Protein AF-A0A9J5W3B5-F1 (afdb_monomer_lite)

InterPro domains:
  IPR011687 Ribosome biogenesis protein Nop53/GLTSCR2 [PF07767] (39-157)
  IPR011687 Ribosome biogenesis protein Nop53/GLTSCR2 [PTHR14211] (26-158)

Foldseek 3Di:
DVPVVVVVVVVVVVVVVVVCVVCVVVPPPPDPPDPPPPPPPDPPDPDDDDPDDDPDDPDPDDPVVVVVVVVVVVVVVVVVVVVVVVVVVVVVVVVVVVVVVVVVVVVVVVVVVVVVVVVVVVCVVVAPDDDPPDGDDDDPDPDDDPVQVPDDPVSNDPDDPPVPVVVVPD

Radius of gyration: 41.42 Å; chains: 1; bounding box: 105×41×105 Å

Secondary structure (DSSP, 8-state):
-HHHHHHHHHHHHHHHHHHHHHHHHHHS---------------------------PPPP---HHHHHHHHHHHHHHHHHHHHHHHHHHHHHHHHHHHHHHHHHHHHHHHHHHHHHHHHHHHHHHHHSPPP-TTPPP-PPP-----HHHHSS-GGG----SHHHHHTTS--

Organism: Solanum commersonii (NCBI:txid4109)

Structure (mmCIF, N/CA/C/O backbone):
data_AF-A0A9J5W3B5-F1
#
_entry.id   AF-A0A9J5W3B5-F1
#
loop_
_atom_site.group_PDB
_atom_site.id
_atom_site.type_symbol
_atom_site.label_atom_id
_atom_site.label_alt_id
_atom_site.label_comp_id
_atom_site.label_asym_id
_atom_site.label_entity_id
_atom_site.label_seq_id
_atom_site.pdbx_PDB_ins_code
_atom_site.Cartn_x
_atom_site.Cartn_y
_atom_site.Cartn_z
_atom_site.occupancy
_atom_site.B_iso_or_equiv
_atom_site.auth_seq_id
_atom_site.auth_comp_id
_atom_site.auth_asym_id
_atom_site.auth_atom_id
_atom_site.pdbx_PDB_model_num
ATOM 1 N N . MET A 1 1 ? 19.493 27.185 -12.618 1.00 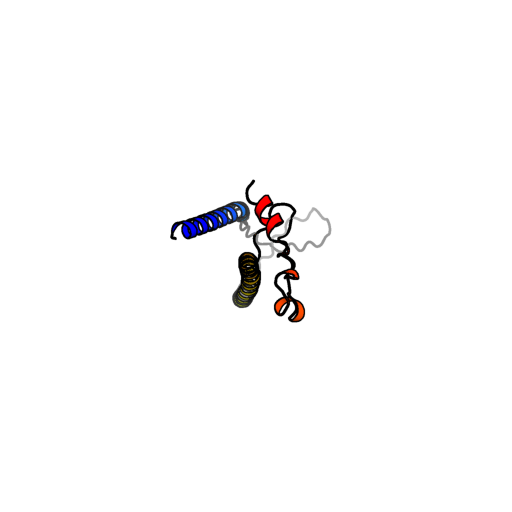49.12 1 MET A N 1
ATOM 2 C CA . MET A 1 1 ? 19.340 25.870 -11.946 1.00 49.12 1 MET A CA 1
ATOM 3 C C . MET A 1 1 ? 18.267 25.884 -10.858 1.00 49.12 1 MET A C 1
ATOM 5 O O . MET A 1 1 ? 17.740 24.821 -10.595 1.00 49.12 1 MET A O 1
ATOM 9 N N . ALA A 1 2 ? 17.889 27.040 -10.293 1.00 53.59 2 ALA A N 1
ATOM 10 C CA . ALA A 1 2 ? 16.830 27.140 -9.279 1.00 53.59 2 ALA A CA 1
ATOM 11 C C . ALA A 1 2 ? 15.383 27.070 -9.832 1.00 53.59 2 ALA A C 1
ATOM 13 O O . ALA A 1 2 ? 14.462 26.739 -9.094 1.00 53.59 2 ALA A O 1
ATOM 14 N N . ASP A 1 3 ? 15.167 27.342 -11.125 1.00 53.28 3 ASP A N 1
ATOM 15 C CA . ASP A 1 3 ? 13.806 27.490 -11.682 1.00 53.28 3 ASP A CA 1
ATOM 16 C C . ASP A 1 3 ? 13.073 26.161 -11.919 1.00 53.28 3 ASP A C 1
ATOM 18 O O . ASP A 1 3 ? 11.843 26.102 -11.901 1.00 53.28 3 ASP A O 1
ATOM 22 N N . VAL A 1 4 ? 13.819 25.072 -12.127 1.00 57.72 4 VAL A N 1
ATOM 23 C CA . VAL A 1 4 ? 13.231 23.745 -12.369 1.00 57.72 4 VAL A CA 1
ATOM 24 C C . VAL A 1 4 ? 12.697 23.163 -11.060 1.00 57.72 4 VAL A C 1
ATOM 26 O O . VAL A 1 4 ? 11.575 22.663 -11.033 1.00 57.72 4 VAL A O 1
ATOM 29 N N . ASP A 1 5 ? 13.436 23.312 -9.961 1.00 57.94 5 ASP A N 1
ATOM 30 C CA . ASP A 1 5 ? 13.051 22.782 -8.648 1.00 57.94 5 ASP A CA 1
ATOM 31 C C . ASP A 1 5 ? 11.807 23.491 -8.083 1.00 57.94 5 ASP A C 1
ATOM 33 O O . ASP A 1 5 ? 10.931 22.846 -7.503 1.00 57.94 5 ASP A O 1
ATOM 37 N N . ALA A 1 6 ? 11.657 24.795 -8.348 1.00 59.44 6 ALA A N 1
ATOM 38 C CA . ALA A 1 6 ? 10.461 25.557 -7.990 1.00 59.44 6 ALA A CA 1
ATOM 39 C C . ALA A 1 6 ? 9.208 25.089 -8.756 1.00 59.44 6 ALA A C 1
ATOM 41 O O . ALA A 1 6 ? 8.116 25.023 -8.191 1.00 59.44 6 ALA A O 1
ATOM 42 N N . SER A 1 7 ? 9.356 24.713 -10.032 1.00 61.25 7 SER A N 1
ATOM 43 C CA . SER A 1 7 ? 8.246 24.203 -10.846 1.00 61.25 7 SER A CA 1
ATOM 44 C C . SER A 1 7 ? 7.753 22.837 -10.355 1.00 61.25 7 SER A C 1
ATOM 46 O O . SER A 1 7 ? 6.546 22.617 -10.252 1.00 61.25 7 SER A O 1
ATOM 48 N N . TRP A 1 8 ? 8.669 21.943 -9.968 1.00 59.81 8 TRP A N 1
ATOM 49 C CA . TRP A 1 8 ? 8.316 20.644 -9.386 1.00 59.81 8 TRP A CA 1
ATOM 50 C C . TRP A 1 8 ? 7.677 20.772 -8.001 1.00 59.81 8 TRP A C 1
ATOM 52 O O . TRP A 1 8 ? 6.714 20.059 -7.722 1.00 59.81 8 TRP A O 1
ATOM 62 N N . ALA A 1 9 ? 8.148 21.706 -7.170 1.00 62.28 9 ALA A N 1
ATOM 63 C CA . ALA A 1 9 ? 7.541 22.007 -5.873 1.00 62.28 9 ALA A CA 1
ATOM 64 C C . ALA A 1 9 ? 6.122 22.596 -6.009 1.00 62.28 9 ALA A C 1
ATOM 66 O O . ALA A 1 9 ? 5.225 22.244 -5.248 1.00 62.28 9 ALA A O 1
ATOM 67 N N . MET A 1 10 ? 5.877 23.437 -7.019 1.00 59.62 10 MET A N 1
ATOM 68 C CA . MET A 1 10 ? 4.539 23.976 -7.305 1.00 59.62 10 MET A CA 1
ATOM 69 C C . MET A 1 10 ? 3.590 22.911 -7.876 1.00 59.62 10 MET A C 1
ATOM 71 O O . MET A 1 10 ? 2.408 22.868 -7.527 1.00 59.62 10 MET A O 1
ATOM 75 N N . LEU A 1 11 ? 4.092 22.010 -8.727 1.00 61.53 11 LEU A N 1
ATOM 76 C CA . LEU A 1 11 ? 3.308 20.897 -9.277 1.00 61.53 11 LEU A CA 1
ATOM 77 C C . LEU A 1 11 ? 2.969 19.837 -8.219 1.00 61.53 11 LEU A C 1
ATOM 79 O O . LEU A 1 11 ? 1.877 19.267 -8.251 1.00 61.53 11 LEU A O 1
ATOM 83 N N . SER A 1 12 ? 3.866 19.575 -7.266 1.00 60.31 12 SER A N 1
ATOM 84 C CA . SER A 1 12 ? 3.568 18.692 -6.138 1.00 60.31 12 SER A CA 1
ATOM 85 C C . SER A 1 12 ? 2.557 19.339 -5.189 1.00 60.31 12 SER A C 1
ATOM 87 O O . SER A 1 12 ? 1.546 18.710 -4.888 1.00 60.31 12 SER A O 1
ATOM 89 N N . TYR A 1 13 ? 2.745 20.610 -4.813 1.00 60.41 13 TYR A N 1
ATOM 90 C CA . TYR A 1 13 ? 1.838 21.347 -3.925 1.00 60.41 13 TYR A CA 1
ATOM 91 C C . TYR A 1 13 ? 0.406 21.425 -4.475 1.00 60.41 13 TYR A C 1
ATOM 93 O O . TYR A 1 13 ? -0.555 21.106 -3.776 1.00 60.41 13 TYR A O 1
ATOM 101 N N . THR A 1 14 ? 0.255 21.731 -5.766 1.00 60.00 14 THR A N 1
ATOM 102 C CA . THR A 1 14 ? -1.063 21.744 -6.422 1.00 60.00 14 THR A CA 1
ATOM 103 C C . THR A 1 14 ? -1.706 20.358 -6.465 1.00 60.00 14 THR A C 1
ATOM 105 O O . THR A 1 14 ? -2.902 20.231 -6.220 1.00 60.00 14 THR A O 1
ATOM 108 N N . ARG A 1 15 ? -0.940 19.287 -6.705 1.00 63.47 15 ARG A N 1
ATOM 109 C CA . ARG A 1 15 ? -1.468 17.913 -6.689 1.00 63.47 15 ARG A CA 1
ATOM 110 C C . ARG A 1 15 ? -1.995 17.498 -5.308 1.00 63.47 15 ARG A C 1
ATOM 112 O O . ARG A 1 15 ? -3.027 16.829 -5.250 1.00 63.47 15 ARG A O 1
ATOM 119 N N . TYR A 1 16 ? -1.328 17.899 -4.224 1.00 59.97 16 TYR A N 1
ATOM 120 C CA . TYR A 1 16 ? -1.806 17.653 -2.858 1.00 59.97 16 TYR A CA 1
ATOM 121 C C . TYR A 1 16 ? -3.075 18.455 -2.540 1.00 59.97 16 TYR A C 1
ATOM 123 O O . TYR A 1 16 ? -4.019 17.891 -1.992 1.00 59.97 16 TYR A O 1
ATOM 131 N N . GLU A 1 17 ? -3.146 19.720 -2.961 1.00 60.81 17 GLU A N 1
ATOM 132 C CA . GLU A 1 17 ? -4.346 20.564 -2.846 1.00 60.81 17 GLU A CA 1
ATOM 133 C C . GLU A 1 17 ? -5.569 19.927 -3.531 1.00 60.81 17 GLU A C 1
ATOM 135 O O . GLU A 1 17 ? -6.639 19.836 -2.929 1.00 60.81 17 GLU A O 1
ATOM 140 N N . TYR A 1 18 ? -5.421 19.410 -4.759 1.00 59.88 18 TYR A N 1
ATOM 141 C CA . TYR A 1 18 ? -6.517 18.722 -5.458 1.00 59.88 18 TYR A CA 1
ATOM 142 C C . TYR A 1 18 ? -6.937 17.420 -4.761 1.00 59.88 18 TYR A C 1
ATOM 144 O O . TYR A 1 18 ? -8.131 17.140 -4.671 1.00 59.88 18 TYR A O 1
ATOM 152 N N . ALA A 1 19 ? -5.988 16.640 -4.234 1.00 61.28 19 ALA A N 1
ATOM 153 C CA . ALA A 1 19 ? -6.292 15.412 -3.497 1.00 61.28 19 ALA A CA 1
ATOM 154 C C . ALA A 1 19 ? -7.054 15.699 -2.188 1.00 61.28 19 ALA A C 1
ATOM 156 O O . ALA A 1 19 ? -8.057 15.044 -1.902 1.00 61.28 19 ALA A O 1
ATOM 157 N N . LEU A 1 20 ? -6.644 16.732 -1.444 1.00 60.19 20 LEU A N 1
ATOM 158 C CA . LEU A 1 20 ? -7.346 17.219 -0.254 1.00 60.19 20 LEU A CA 1
ATOM 159 C C . LEU A 1 20 ? -8.747 17.741 -0.599 1.00 60.19 20 LEU A C 1
ATOM 161 O O . LEU A 1 20 ? -9.709 17.391 0.079 1.00 60.19 20 LEU A O 1
ATOM 165 N N . LYS A 1 21 ? -8.900 18.503 -1.690 1.00 59.03 21 LYS A N 1
ATOM 166 C CA . LYS A 1 21 ? -10.192 19.064 -2.125 1.00 59.03 21 LYS A CA 1
ATOM 167 C C . LYS A 1 21 ? -11.207 18.003 -2.567 1.00 59.03 21 LYS A C 1
ATOM 169 O O . LYS A 1 21 ? -12.403 18.212 -2.394 1.00 59.03 21 LYS A O 1
ATOM 174 N N . ILE A 1 22 ? -10.747 16.883 -3.131 1.00 59.69 22 ILE A N 1
ATOM 175 C CA . ILE A 1 22 ? -11.603 15.757 -3.548 1.00 59.69 22 ILE A CA 1
ATOM 176 C C . ILE A 1 22 ? -12.008 14.892 -2.342 1.00 59.69 22 ILE A C 1
ATOM 178 O O . ILE A 1 22 ? -13.119 14.367 -2.318 1.00 59.69 22 ILE A O 1
ATOM 182 N N . HIS A 1 23 ? -11.142 14.765 -1.332 1.00 55.28 23 HIS A N 1
ATOM 183 C CA . HIS A 1 23 ? -11.391 13.929 -0.152 1.00 55.28 23 HIS A CA 1
ATOM 184 C C . HIS A 1 23 ? -12.188 14.648 0.956 1.00 55.28 23 HIS A C 1
ATOM 186 O O . HIS A 1 23 ? -12.995 14.028 1.647 1.00 55.28 23 HIS A O 1
ATOM 192 N N . PHE A 1 24 ? -12.017 15.967 1.109 1.00 51.53 24 PHE A N 1
ATOM 193 C CA . PHE A 1 24 ? -12.679 16.768 2.150 1.00 51.53 24 PHE A CA 1
ATOM 194 C C . PHE A 1 24 ? -14.223 16.693 2.161 1.00 51.53 24 PHE A C 1
ATOM 196 O O . PHE A 1 24 ? -14.783 16.566 3.248 1.00 51.53 24 PHE A O 1
ATOM 203 N N . PRO A 1 25 ? -14.951 16.718 1.026 1.00 52.81 25 PRO A N 1
ATOM 204 C CA . PRO A 1 25 ? -16.418 16.704 1.035 1.00 52.81 25 PRO A CA 1
ATOM 205 C C . PRO A 1 25 ? -17.040 15.422 1.612 1.00 52.81 25 PRO A C 1
ATOM 207 O O . PRO A 1 25 ? -18.186 15.457 2.048 1.00 52.81 25 PRO A O 1
ATOM 210 N N . GLN A 1 26 ? -16.301 14.307 1.626 1.00 55.16 26 GLN A N 1
ATOM 211 C CA . GLN A 1 26 ? -16.764 13.012 2.147 1.00 55.16 26 GLN A CA 1
ATOM 212 C C . GLN A 1 26 ? -16.542 12.868 3.665 1.00 55.16 26 GLN A C 1
ATOM 214 O O . GLN A 1 26 ? -17.222 12.081 4.313 1.00 55.16 26 GLN A O 1
ATOM 219 N N . MET A 1 27 ? -15.618 13.636 4.255 1.00 56.62 27 MET A N 1
ATOM 220 C CA . MET A 1 27 ? -15.255 13.530 5.678 1.00 56.62 27 MET A CA 1
ATOM 221 C C . MET A 1 27 ? -16.151 14.340 6.629 1.00 56.62 27 MET A C 1
ATOM 223 O O . MET A 1 27 ? -16.148 14.076 7.828 1.00 56.62 27 MET A O 1
ATOM 227 N N . TYR A 1 28 ? -16.905 15.326 6.130 1.00 56.44 28 TYR A N 1
ATOM 228 C CA . TYR A 1 28 ? -17.715 16.226 6.971 1.00 56.44 28 TYR A CA 1
ATOM 229 C C . TYR A 1 28 ? -19.173 15.785 7.172 1.00 56.44 28 TYR A C 1
ATOM 231 O O . TYR A 1 28 ? -19.920 16.472 7.863 1.00 56.44 28 TYR A O 1
ATOM 239 N N . PHE A 1 29 ? -19.575 14.626 6.645 1.00 52.00 29 PHE A N 1
ATOM 240 C CA . PHE A 1 29 ? -20.823 13.958 7.029 1.00 52.00 29 PHE A CA 1
ATOM 241 C C . PHE A 1 29 ? -20.557 12.954 8.159 1.00 52.00 29 PHE A C 1
ATOM 243 O O . PHE A 1 29 ? -20.808 11.761 8.021 1.00 52.00 29 PHE A O 1
ATOM 250 N N . LEU A 1 30 ? -20.013 13.428 9.285 1.00 57.62 30 LEU A N 1
ATOM 251 C CA . LEU A 1 30 ? -20.084 12.653 10.520 1.00 57.62 30 LEU A CA 1
ATOM 252 C C . LEU A 1 30 ? -21.484 12.854 11.097 1.00 57.62 30 LEU A C 1
ATOM 254 O O . LEU A 1 30 ? -21.836 13.939 11.560 1.00 57.62 30 LEU A O 1
ATOM 258 N N . GLU A 1 31 ? -22.285 11.801 10.986 1.00 48.97 31 GLU A N 1
ATOM 259 C CA . GLU A 1 31 ? -23.586 11.646 11.615 1.00 48.97 31 GLU A CA 1
ATOM 260 C C . GLU A 1 31 ? -23.505 12.109 13.074 1.00 48.97 31 GLU A C 1
ATOM 262 O O . GLU A 1 31 ? -22.737 11.584 13.882 1.00 48.97 31 GLU A O 1
ATOM 267 N N . ALA A 1 32 ? -24.290 13.131 13.410 1.00 53.16 32 ALA A N 1
ATOM 268 C CA . ALA A 1 32 ? -24.583 13.441 14.793 1.00 53.16 32 ALA A CA 1
ATOM 269 C C . ALA A 1 32 ? -25.395 12.265 15.352 1.00 53.16 32 ALA A C 1
ATOM 271 O O . ALA A 1 32 ? -26.618 12.240 15.211 1.00 53.16 32 ALA A O 1
ATOM 272 N N . ASP A 1 33 ? -24.718 11.282 15.952 1.00 45.12 33 ASP A N 1
ATOM 273 C CA . ASP A 1 33 ? -25.362 10.292 16.810 1.00 45.12 33 ASP A CA 1
ATOM 274 C C . ASP A 1 33 ? -25.919 11.042 18.022 1.00 45.12 33 ASP A C 1
ATOM 276 O O . ASP A 1 33 ? -25.233 11.376 18.994 1.00 45.12 33 ASP A O 1
ATOM 280 N N . SER A 1 34 ? -27.181 11.435 17.879 1.00 47.97 34 SER A N 1
ATOM 281 C CA . SER A 1 34 ? -28.006 11.980 18.934 1.00 47.97 34 SER A CA 1
ATOM 282 C C . SER A 1 34 ? -28.025 10.966 20.065 1.00 47.97 34 SER A C 1
ATOM 284 O O . SER A 1 34 ? -28.693 9.939 19.956 1.00 47.97 34 SER A O 1
ATOM 286 N N . GLY A 1 3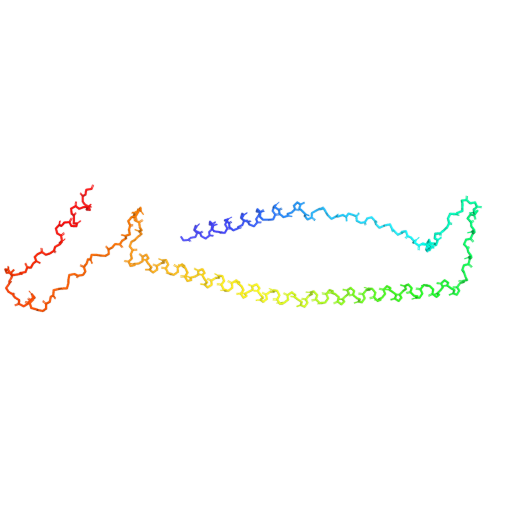5 ? -27.306 11.266 21.146 1.00 49.94 35 GLY A N 1
ATOM 287 C CA . GLY A 1 35 ? -27.345 10.507 22.387 1.00 49.94 35 GLY A CA 1
ATOM 288 C C . GLY A 1 35 ? -28.774 10.406 22.910 1.00 49.94 35 GLY A C 1
ATOM 289 O O . GLY A 1 35 ? -29.218 11.221 23.716 1.00 49.94 35 GLY A O 1
ATOM 290 N N . SER A 1 36 ? -29.509 9.398 22.447 1.00 44.81 36 SER A N 1
ATOM 291 C CA . SER A 1 36 ? -30.749 8.977 23.063 1.00 44.81 36 SER A CA 1
ATOM 292 C C . SER A 1 36 ? -30.358 7.948 24.112 1.00 44.81 36 SER A C 1
ATOM 294 O O . SER A 1 36 ? -30.279 6.748 23.851 1.00 44.81 36 SER A O 1
ATOM 296 N N . ASP A 1 37 ? -30.074 8.447 25.313 1.00 46.84 37 ASP A N 1
ATOM 297 C CA . ASP A 1 37 ? -30.066 7.660 26.542 1.00 46.84 37 ASP A CA 1
ATOM 298 C C . ASP A 1 37 ? -31.522 7.244 26.819 1.00 46.84 37 ASP A C 1
ATOM 300 O O . ASP A 1 37 ? -32.215 7.771 27.685 1.00 46.84 37 ASP A O 1
ATOM 304 N N . ARG A 1 38 ? -32.060 6.361 25.970 1.00 46.47 38 ARG A N 1
ATOM 305 C CA . ARG A 1 38 ? -33.284 5.637 26.276 1.00 46.47 38 ARG A CA 1
ATOM 306 C C . ARG A 1 38 ? -32.857 4.449 27.105 1.00 46.47 38 ARG A C 1
ATOM 308 O O . ARG A 1 38 ? -32.396 3.440 26.575 1.00 46.47 38 ARG A O 1
ATOM 315 N N . GLU A 1 39 ? -33.018 4.604 28.414 1.00 45.16 39 GLU A N 1
ATOM 316 C CA . GLU A 1 39 ? -33.080 3.503 29.361 1.00 45.16 39 GLU A CA 1
ATOM 317 C C . GLU A 1 39 ? -34.056 2.459 28.806 1.00 45.16 39 GLU A C 1
ATOM 319 O O . GLU A 1 39 ? -35.276 2.587 28.891 1.00 45.16 39 GLU A O 1
ATOM 324 N N . ASN A 1 40 ? -33.495 1.448 28.147 1.00 40.94 40 ASN A N 1
ATOM 325 C CA . ASN A 1 40 ? -34.220 0.299 27.647 1.00 40.94 40 ASN A CA 1
ATOM 326 C C . ASN A 1 40 ? -34.593 -0.548 28.867 1.00 40.94 40 ASN A C 1
ATOM 328 O O . ASN A 1 40 ? -33.868 -1.460 29.280 1.00 40.94 40 ASN A O 1
ATOM 332 N N . GLU A 1 41 ? -35.699 -0.184 29.515 1.00 44.03 41 GLU A N 1
ATOM 333 C CA . GLU A 1 41 ? -36.394 -1.078 30.424 1.00 44.03 41 GLU A CA 1
ATOM 334 C C . GLU A 1 41 ? -36.881 -2.286 29.623 1.00 44.03 41 GLU A C 1
ATOM 336 O O . GLU A 1 41 ? -37.918 -2.231 28.978 1.00 44.03 41 GLU A O 1
ATOM 341 N N . ASN A 1 42 ? -36.080 -3.358 29.661 1.00 47.06 42 ASN A N 1
ATOM 342 C CA . ASN A 1 42 ? -36.449 -4.762 29.453 1.00 47.06 42 ASN A CA 1
ATOM 343 C C . ASN A 1 42 ? -37.866 -4.975 28.894 1.00 47.06 42 ASN A C 1
ATOM 345 O O . ASN A 1 42 ? -38.774 -5.370 29.629 1.00 47.06 42 ASN A O 1
ATOM 349 N N . LEU A 1 43 ? -38.032 -4.790 27.586 1.00 41.62 43 LEU A N 1
ATOM 350 C CA . LEU A 1 43 ? -39.155 -5.376 26.874 1.00 41.62 43 LEU A CA 1
ATOM 351 C C . LEU A 1 43 ? -38.717 -6.765 26.413 1.00 41.62 43 LEU A C 1
ATOM 353 O O . LEU A 1 43 ? -38.182 -6.946 25.324 1.00 41.62 43 LEU A O 1
ATOM 357 N N . VAL A 1 44 ? -38.894 -7.750 27.293 1.00 41.53 44 VAL A N 1
ATOM 358 C CA . VAL A 1 44 ? -38.995 -9.139 26.844 1.00 41.53 44 VAL A CA 1
ATOM 359 C C . VAL A 1 44 ? -40.369 -9.245 26.192 1.00 41.53 44 VAL A C 1
ATOM 361 O O . VAL A 1 44 ? -41.378 -9.417 26.873 1.00 41.53 44 VAL A O 1
ATOM 364 N N . GLU A 1 45 ? -40.407 -9.037 24.878 1.00 40.66 45 GLU A N 1
ATOM 365 C CA . GLU A 1 45 ? -41.531 -9.450 24.047 1.00 40.66 45 GLU A CA 1
ATOM 366 C C . GLU A 1 45 ? -41.565 -10.981 24.062 1.00 40.66 45 GLU A C 1
ATOM 368 O O . GLU A 1 45 ? -40.763 -11.641 23.404 1.00 40.66 45 GLU A O 1
ATOM 373 N N . ASP A 1 46 ? -42.473 -11.548 24.853 1.00 36.44 46 ASP A N 1
ATOM 374 C CA . ASP A 1 46 ? -42.988 -12.881 24.573 1.00 36.44 46 ASP A CA 1
ATOM 375 C C . ASP A 1 46 ? -44.332 -12.691 23.873 1.00 36.44 46 ASP A C 1
ATOM 377 O O . ASP A 1 46 ? -45.278 -12.107 24.415 1.00 36.44 46 ASP A O 1
ATOM 381 N N . GLY A 1 47 ? -44.360 -13.087 22.606 1.00 45.56 47 GLY A N 1
ATOM 382 C CA . GLY A 1 47 ? -45.486 -12.888 21.719 1.00 45.56 47 GLY A CA 1
ATOM 383 C C . GLY A 1 47 ? -46.700 -13.672 22.196 1.00 45.56 47 GLY A C 1
ATOM 384 O O . GLY A 1 47 ? -46.776 -14.882 22.014 1.00 45.56 47 GLY A O 1
ATOM 385 N N . LYS A 1 48 ? -47.696 -12.961 22.723 1.00 36.28 48 LYS A N 1
ATOM 386 C CA . LYS A 1 48 ? -49.115 -13.268 22.520 1.00 36.28 48 LYS A CA 1
ATOM 387 C C . LYS A 1 48 ? -49.950 -12.017 22.775 1.00 36.28 48 LYS A C 1
ATOM 389 O O . LYS A 1 48 ? -49.952 -11.445 23.860 1.00 36.28 48 LYS A O 1
ATOM 394 N N . THR A 1 49 ? -50.638 -11.621 21.714 1.00 48.94 49 THR A N 1
ATOM 395 C CA . THR A 1 49 ? -51.751 -10.676 21.653 1.00 48.94 49 THR A CA 1
ATOM 396 C C . THR A 1 49 ? -52.668 -10.772 22.872 1.00 48.94 49 THR A C 1
ATOM 398 O O . THR A 1 49 ? -53.263 -11.823 23.071 1.00 48.94 49 THR A O 1
ATOM 401 N N . ASP A 1 50 ? -52.806 -9.685 23.631 1.00 40.59 50 ASP A N 1
ATOM 402 C CA . ASP A 1 50 ? -53.990 -9.372 24.446 1.00 40.59 50 ASP A CA 1
ATOM 403 C C . ASP A 1 50 ? -53.949 -7.882 24.828 1.00 40.59 50 ASP A C 1
ATOM 405 O O . ASP A 1 50 ? -53.132 -7.444 25.641 1.00 40.59 50 ASP A O 1
ATOM 409 N N . LEU A 1 51 ? -54.828 -7.090 24.211 1.00 51.59 51 LEU A N 1
ATOM 410 C CA . LEU A 1 51 ? -54.876 -5.623 24.273 1.00 51.59 51 LEU A CA 1
ATOM 411 C C . LEU A 1 51 ? -55.643 -5.050 25.488 1.00 51.59 51 LEU A C 1
ATOM 413 O O . LEU A 1 51 ? -56.116 -3.925 25.413 1.00 51.59 51 LEU A O 1
ATOM 417 N N . ASP A 1 52 ? -55.740 -5.763 26.619 1.00 52.16 52 ASP A N 1
ATOM 418 C CA . ASP A 1 52 ? -56.600 -5.341 27.753 1.00 52.16 52 ASP A CA 1
ATOM 419 C C . ASP A 1 52 ? -55.954 -5.378 29.154 1.00 52.16 52 ASP A C 1
ATOM 421 O O . ASP A 1 52 ? -56.627 -5.447 30.185 1.00 52.16 52 ASP A O 1
ATOM 425 N N . LYS A 1 53 ? -54.623 -5.284 29.255 1.00 57.78 53 LYS A N 1
ATOM 426 C CA . LYS A 1 53 ? -53.947 -5.219 30.564 1.00 57.78 53 LYS A CA 1
ATOM 427 C C . LYS A 1 53 ? -53.474 -3.800 30.862 1.00 57.78 53 LYS A C 1
ATOM 429 O O . LYS A 1 53 ? -52.462 -3.345 30.341 1.00 57.78 53 LYS A O 1
ATOM 434 N N . ARG A 1 54 ? -54.196 -3.121 31.765 1.00 60.19 54 ARG A N 1
ATOM 435 C CA . ARG A 1 54 ? -53.747 -1.912 32.486 1.00 60.19 54 ARG A CA 1
ATOM 436 C C . ARG A 1 54 ? -52.244 -2.027 32.798 1.00 60.19 54 ARG A C 1
ATOM 438 O O . ARG A 1 54 ? -51.869 -3.045 33.386 1.00 60.19 54 ARG A O 1
ATOM 445 N N . PRO A 1 55 ? -51.398 -1.029 32.465 1.00 63.34 55 PRO A N 1
ATOM 446 C CA . PRO A 1 55 ? -49.966 -1.113 32.729 1.00 63.34 55 PRO A CA 1
ATOM 447 C C . PRO A 1 55 ? -49.763 -1.338 34.227 1.00 63.34 55 PRO A C 1
ATOM 449 O O . PRO A 1 55 ? -50.132 -0.504 35.062 1.00 63.34 55 PRO A O 1
ATOM 452 N N . GLN A 1 56 ? -49.267 -2.524 34.577 1.00 67.44 56 GLN A N 1
ATOM 453 C CA . GLN A 1 56 ? -48.981 -2.856 35.962 1.00 67.44 56 GLN A CA 1
ATOM 454 C C . GLN A 1 56 ? -47.826 -1.969 36.407 1.00 67.44 56 GLN A C 1
ATOM 456 O O . GLN A 1 56 ? -46.800 -1.894 35.733 1.00 67.44 56 GLN A O 1
ATOM 461 N N . LYS A 1 57 ? -48.004 -1.268 37.532 1.00 73.31 57 LYS A N 1
ATOM 462 C CA . LYS A 1 57 ? -46.938 -0.440 38.103 1.00 73.31 57 LYS A CA 1
ATOM 463 C C . LYS A 1 57 ? -45.697 -1.324 38.276 1.00 73.31 57 LYS A C 1
ATOM 465 O O . LYS A 1 57 ? -45.836 -2.409 38.855 1.00 73.31 57 LYS A O 1
ATOM 470 N N . PRO A 1 58 ? -44.515 -0.902 37.793 1.00 73.81 58 PRO A N 1
ATOM 471 C CA . PRO A 1 58 ? -43.311 -1.699 37.945 1.00 73.81 58 PRO A CA 1
ATOM 472 C C . PRO A 1 58 ? -43.092 -1.970 39.433 1.00 73.81 58 PRO A C 1
ATOM 474 O O . PRO A 1 58 ? -43.242 -1.078 40.274 1.00 73.81 58 PRO A O 1
ATOM 477 N N . LYS A 1 59 ? -42.790 -3.228 39.770 1.00 76.44 59 LYS A N 1
ATOM 478 C CA . LYS A 1 59 ? -42.483 -3.609 41.150 1.00 76.44 59 LYS A CA 1
ATOM 479 C C . LYS A 1 59 ? -41.324 -2.736 41.624 1.00 76.44 59 LYS A C 1
ATOM 481 O O . LYS A 1 59 ? -40.260 -2.737 41.006 1.00 76.44 59 LYS A O 1
ATOM 486 N N . MET A 1 60 ? -41.536 -1.978 42.702 1.00 77.25 60 MET A N 1
ATOM 487 C CA . MET A 1 60 ? -40.471 -1.177 43.297 1.00 77.25 60 MET A CA 1
ATOM 488 C C . MET A 1 60 ? -39.343 -2.110 43.728 1.00 77.25 60 MET A C 1
ATOM 490 O O . MET A 1 60 ? -39.499 -2.899 44.657 1.00 77.25 60 MET A O 1
ATOM 494 N N . LEU A 1 61 ? -38.212 -2.017 43.030 1.00 80.88 61 LEU A N 1
ATOM 495 C CA . LEU A 1 61 ? -37.008 -2.755 43.382 1.00 80.88 61 LEU A CA 1
ATOM 496 C C . LEU A 1 61 ? -36.517 -2.310 44.752 1.00 80.88 61 LEU A C 1
ATOM 498 O O . LEU A 1 61 ? -36.482 -1.113 45.068 1.00 80.88 61 LEU A O 1
ATOM 502 N N . THR A 1 62 ? -36.082 -3.285 45.536 1.00 88.31 62 THR A N 1
ATOM 503 C CA . THR A 1 62 ? -35.480 -3.029 46.843 1.00 88.31 62 THR A CA 1
ATOM 504 C C . THR A 1 62 ? -34.157 -2.271 46.678 1.00 88.31 62 THR A C 1
ATOM 506 O O . THR A 1 62 ? -33.478 -2.377 45.652 1.00 88.31 62 THR A O 1
ATOM 509 N N . GLN A 1 63 ? -33.747 -1.494 47.688 1.00 89.25 63 GLN A N 1
ATOM 510 C CA . GLN A 1 63 ? -32.471 -0.759 47.642 1.00 89.25 63 GLN A CA 1
ATOM 511 C C . GLN A 1 63 ? -31.267 -1.688 47.390 1.00 89.25 63 GLN A C 1
ATOM 513 O O . GLN A 1 63 ? -30.327 -1.312 46.692 1.00 89.25 63 GLN A O 1
ATOM 518 N N . VAL A 1 64 ? -31.322 -2.927 47.888 1.00 92.06 64 VAL A N 1
ATOM 519 C CA . VAL A 1 64 ? -30.289 -3.952 47.674 1.00 92.06 64 VAL A CA 1
ATOM 520 C C . VAL A 1 64 ? -30.191 -4.356 46.201 1.00 92.06 64 VAL A C 1
ATOM 522 O O . VAL A 1 64 ? -29.090 -4.435 45.656 1.00 92.06 64 VAL A O 1
ATOM 525 N N . GLU A 1 65 ? -31.320 -4.565 45.522 1.00 91.19 65 GLU A N 1
ATOM 526 C CA . GLU A 1 65 ? -31.339 -4.883 44.090 1.00 91.19 65 GLU A CA 1
ATOM 527 C C . GLU A 1 65 ? -30.839 -3.715 43.240 1.00 91.19 65 GLU A C 1
ATOM 529 O O . GLU A 1 65 ? -30.093 -3.934 42.282 1.00 91.19 65 GLU A O 1
ATOM 534 N N . LYS A 1 66 ? -31.185 -2.476 43.617 1.00 91.75 66 LYS A N 1
ATOM 535 C CA . LYS A 1 66 ? -30.653 -1.266 42.973 1.00 91.75 66 LYS A CA 1
ATOM 536 C C . LYS A 1 66 ? -29.129 -1.194 43.104 1.00 91.75 66 LYS A C 1
ATOM 538 O O . LYS A 1 66 ? -28.443 -1.051 42.094 1.00 91.75 66 LYS A O 1
ATOM 543 N N . ASN A 1 67 ? -28.590 -1.410 44.305 1.00 93.94 67 ASN A N 1
ATOM 544 C CA . ASN A 1 67 ? -27.143 -1.444 44.544 1.00 93.94 67 ASN A CA 1
ATOM 545 C C . ASN A 1 67 ? -26.450 -2.591 43.791 1.00 93.94 67 ASN A C 1
ATOM 547 O O . ASN A 1 67 ? -25.369 -2.406 43.234 1.00 93.94 67 ASN A O 1
ATOM 551 N N . ARG A 1 68 ? -27.080 -3.770 43.708 1.00 94.19 68 ARG A N 1
ATOM 552 C CA . ARG A 1 68 ? -26.558 -4.907 42.933 1.00 94.19 68 ARG A CA 1
ATOM 553 C C . ARG A 1 68 ? -26.475 -4.585 41.439 1.00 94.19 68 ARG A C 1
ATOM 555 O O . ARG A 1 68 ? -25.489 -4.944 40.798 1.00 94.19 68 ARG A O 1
ATOM 562 N N . ARG A 1 69 ? -27.487 -3.914 40.880 1.00 93.12 69 ARG A N 1
ATOM 563 C CA . ARG A 1 69 ? -27.484 -3.467 39.477 1.00 93.12 69 ARG A CA 1
ATOM 564 C C . ARG A 1 69 ? -26.438 -2.383 39.228 1.00 93.12 69 ARG A C 1
ATOM 566 O O . ARG A 1 69 ? -25.736 -2.472 38.228 1.00 93.12 69 ARG A O 1
ATOM 573 N N . ALA A 1 70 ? -26.292 -1.422 40.141 1.00 94.00 70 ALA A N 1
ATOM 574 C CA . ALA A 1 70 ? -25.282 -0.369 40.037 1.00 94.00 70 ALA A CA 1
ATOM 575 C C . ALA A 1 70 ? -23.860 -0.950 39.965 1.00 94.00 70 ALA A C 1
ATOM 577 O O . ALA A 1 70 ? -23.132 -0.644 39.025 1.00 94.00 70 ALA A O 1
ATOM 578 N N . ARG A 1 71 ? -23.519 -1.885 40.866 1.00 94.81 71 ARG A N 1
ATOM 579 C CA . ARG A 1 71 ? -22.214 -2.573 40.861 1.00 94.81 71 ARG A CA 1
ATOM 580 C C . ARG A 1 71 ? -21.942 -3.319 39.552 1.00 94.81 71 ARG A C 1
ATOM 582 O O . ARG A 1 71 ? -20.848 -3.235 39.013 1.00 94.81 71 ARG A O 1
ATOM 589 N N . ARG A 1 72 ? -22.939 -4.024 39.006 1.00 95.62 72 ARG A N 1
ATOM 590 C CA . ARG A 1 72 ? -22.797 -4.709 37.706 1.00 95.62 72 ARG A CA 1
ATOM 591 C C . ARG A 1 72 ? -22.629 -3.731 36.546 1.00 95.62 72 ARG A C 1
ATOM 593 O O . ARG A 1 72 ? -21.829 -3.985 35.658 1.00 95.62 72 ARG A O 1
ATOM 600 N N . LYS A 1 73 ? -23.375 -2.622 36.544 1.00 96.25 73 LYS A N 1
ATOM 601 C CA . LYS A 1 73 ? -23.258 -1.577 35.515 1.00 96.25 73 LYS A CA 1
ATOM 602 C C . LYS A 1 73 ? -21.858 -0.962 35.522 1.00 96.25 73 LYS A C 1
ATOM 604 O O . LYS A 1 73 ? -21.314 -0.700 34.460 1.00 96.25 73 LYS A O 1
ATOM 609 N N . GLU A 1 74 ? -21.281 -0.754 36.701 1.00 94.75 74 GLU A N 1
ATOM 610 C CA . GLU A 1 74 ? -19.911 -0.264 36.863 1.00 94.75 74 GLU A CA 1
ATOM 611 C C . GLU A 1 74 ? -18.871 -1.270 36.348 1.00 94.75 74 GLU A C 1
ATOM 613 O O . GLU A 1 74 ? -18.012 -0.893 35.557 1.00 94.75 74 GLU A O 1
ATOM 618 N N . GLN A 1 75 ? -19.010 -2.556 36.690 1.00 95.75 75 GLN A N 1
ATOM 619 C CA . GLN A 1 75 ? -18.144 -3.626 36.171 1.00 95.75 75 GLN A CA 1
ATOM 620 C C . GLN A 1 75 ? -18.180 -3.709 34.640 1.00 95.75 75 GLN A C 1
ATOM 622 O O . GLN A 1 75 ? -17.135 -3.687 34.000 1.00 95.75 75 GLN A O 1
ATOM 627 N N . LEU A 1 76 ? -19.377 -3.707 34.046 1.00 95.81 76 LEU A N 1
ATOM 628 C CA . LEU A 1 76 ? -19.536 -3.749 32.590 1.00 95.81 76 LEU A CA 1
ATOM 629 C C . LEU A 1 76 ? -18.923 -2.526 31.898 1.00 95.81 76 LEU A C 1
ATOM 631 O O . LEU A 1 76 ? -18.369 -2.648 30.809 1.00 95.81 76 LEU A O 1
ATOM 635 N N . LYS A 1 77 ? -19.002 -1.342 32.518 1.00 95.81 77 LYS A N 1
ATOM 636 C CA . LYS A 1 77 ? -18.348 -0.136 31.994 1.00 95.81 77 LYS A CA 1
ATOM 637 C C . LYS A 1 77 ? -16.827 -0.262 32.030 1.00 95.81 77 LYS A C 1
ATOM 639 O O . LYS A 1 77 ? -16.193 0.047 31.028 1.00 95.81 77 LYS A O 1
ATOM 644 N N . ALA A 1 78 ? -16.266 -0.750 33.135 1.00 96.12 78 ALA A N 1
ATOM 645 C CA . ALA A 1 78 ? -14.826 -0.958 33.267 1.00 96.12 78 ALA A CA 1
ATOM 646 C C . ALA A 1 78 ? -14.301 -2.003 32.265 1.00 96.12 78 ALA A C 1
ATOM 648 O O . ALA A 1 78 ? -13.271 -1.792 31.631 1.00 96.12 78 ALA A O 1
ATOM 649 N N . GLU A 1 79 ? -15.032 -3.101 32.055 1.00 96.25 79 GLU A N 1
ATOM 650 C CA . GLU A 1 79 ? -14.698 -4.113 31.042 1.00 96.25 79 GLU A CA 1
ATOM 651 C C . GLU A 1 79 ? -14.781 -3.545 29.615 1.00 96.25 79 GLU A C 1
ATOM 653 O O . GLU A 1 79 ? -13.895 -3.778 28.787 1.00 96.25 79 GLU A O 1
ATOM 658 N N . ALA A 1 80 ? -15.813 -2.751 29.318 1.00 96.44 80 ALA A N 1
ATOM 659 C CA . ALA A 1 80 ? -15.948 -2.080 28.028 1.00 96.44 80 ALA A CA 1
ATOM 660 C C . ALA A 1 80 ? -14.824 -1.058 27.783 1.00 96.44 80 ALA A C 1
ATOM 662 O O . ALA A 1 80 ? -14.344 -0.914 26.663 1.00 96.44 80 ALA A O 1
ATOM 663 N N . GLU A 1 81 ? -14.380 -0.346 28.815 1.00 96.12 81 GLU A N 1
ATOM 664 C CA . GLU A 1 81 ? -13.263 0.593 28.712 1.00 96.12 81 GLU A CA 1
ATOM 665 C C . GLU A 1 81 ? -11.926 -0.135 28.515 1.00 96.12 81 GLU A C 1
ATOM 667 O O . GLU A 1 81 ? -11.154 0.227 27.628 1.00 96.12 81 GLU A O 1
ATOM 672 N N . ALA A 1 82 ? -11.690 -1.223 29.252 1.00 96.81 82 ALA A N 1
ATOM 673 C CA . ALA A 1 82 ? -10.490 -2.043 29.104 1.00 96.81 82 ALA A CA 1
ATOM 674 C C . ALA A 1 82 ? -10.393 -2.691 27.712 1.00 96.81 82 ALA A C 1
ATOM 676 O O . ALA A 1 82 ? -9.320 -2.723 27.110 1.00 96.81 82 ALA A O 1
ATOM 677 N N . THR A 1 83 ? -11.513 -3.179 27.170 1.00 96.31 83 THR A N 1
ATOM 678 C CA . THR A 1 83 ? -11.548 -3.753 25.814 1.00 96.31 83 THR A CA 1
ATOM 679 C C . THR A 1 83 ? -11.280 -2.703 24.740 1.00 96.31 83 THR A C 1
ATOM 681 O O . THR A 1 83 ? -10.499 -2.974 23.829 1.00 96.31 83 THR A O 1
ATOM 684 N N . LYS A 1 84 ? -11.841 -1.493 24.871 1.00 96.56 84 LYS A N 1
ATOM 685 C CA . LYS A 1 84 ? -11.532 -0.361 23.981 1.00 96.56 84 LYS A CA 1
ATOM 686 C C . LYS A 1 84 ? -10.058 0.031 24.049 1.00 96.56 84 LYS A C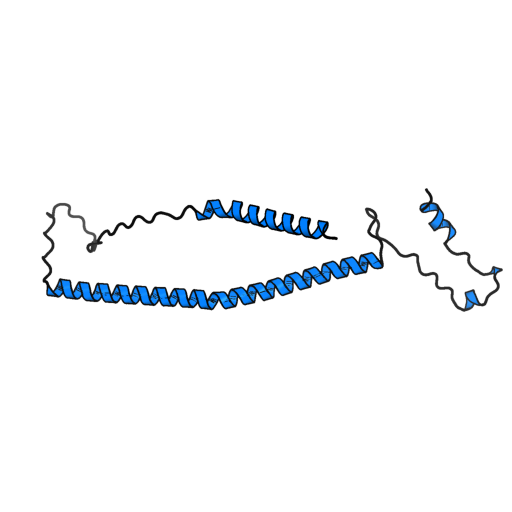 1
ATOM 688 O O . LYS A 1 84 ? -9.425 0.182 23.011 1.00 96.56 84 LYS A O 1
ATOM 693 N N . ALA A 1 85 ? -9.491 0.139 25.251 1.00 96.62 85 ALA A N 1
ATOM 694 C CA . ALA A 1 85 ? -8.073 0.444 25.423 1.00 96.62 85 ALA A CA 1
ATOM 695 C C . ALA A 1 85 ? -7.184 -0.619 24.755 1.00 96.62 85 ALA A C 1
ATOM 697 O O . ALA A 1 85 ? -6.264 -0.279 24.018 1.00 96.62 85 ALA A O 1
ATOM 698 N N . ALA A 1 86 ? -7.509 -1.903 24.932 1.00 96.94 86 ALA A N 1
ATOM 699 C CA . ALA A 1 86 ? -6.777 -2.997 24.300 1.00 96.94 86 ALA A CA 1
ATOM 700 C C . ALA A 1 86 ? -6.887 -2.993 22.764 1.00 96.94 86 ALA A C 1
ATOM 702 O O . ALA A 1 86 ? -5.936 -3.378 22.086 1.00 96.94 86 ALA A O 1
ATOM 703 N N . GLN A 1 87 ? -8.029 -2.584 22.202 1.00 96.50 87 GLN A N 1
ATOM 704 C CA . GLN A 1 87 ? -8.191 -2.413 20.754 1.00 96.50 87 GLN A CA 1
ATOM 705 C C . GLN A 1 87 ? -7.305 -1.281 20.230 1.00 96.50 87 GLN A C 1
ATOM 707 O O . GLN A 1 87 ? -6.533 -1.508 19.304 1.00 96.50 87 GLN A O 1
ATOM 712 N N . LEU A 1 88 ? -7.334 -0.117 20.885 1.00 96.50 88 LEU A N 1
ATOM 713 C CA . LEU A 1 88 ? -6.493 1.024 20.517 1.00 96.50 88 LEU A CA 1
ATOM 714 C C . LEU A 1 88 ? -5.001 0.684 20.578 1.00 96.50 88 LEU A C 1
ATOM 716 O O . LEU A 1 88 ? -4.252 1.056 19.681 1.00 96.50 88 LEU A O 1
ATOM 720 N N . SER A 1 89 ? -4.559 -0.059 21.597 1.00 96.31 89 SER A N 1
ATOM 721 C CA . SER A 1 89 ? -3.164 -0.508 21.676 1.00 96.31 89 SER A CA 1
ATOM 722 C C . SER A 1 89 ? -2.778 -1.396 20.493 1.00 96.31 89 SER A C 1
ATOM 724 O O . SER A 1 89 ? -1.738 -1.170 19.887 1.00 96.31 89 SER A O 1
ATOM 726 N N . LYS A 1 90 ? -3.637 -2.348 20.104 1.00 96.06 90 LYS A N 1
ATOM 727 C CA . LYS A 1 90 ? -3.385 -3.201 18.929 1.00 96.06 90 LYS A CA 1
ATOM 728 C C . LYS A 1 90 ? -3.303 -2.396 17.636 1.00 96.06 90 LYS A C 1
ATOM 730 O O . LYS A 1 90 ? -2.467 -2.695 16.789 1.00 96.06 90 LYS A O 1
ATOM 735 N N . GLU A 1 91 ? -4.168 -1.397 17.477 1.00 95.88 91 GLU A N 1
ATOM 736 C CA . GLU A 1 91 ? -4.133 -0.501 16.320 1.00 95.88 91 GLU A CA 1
ATOM 737 C C . GLU A 1 91 ? -2.821 0.286 16.283 1.00 95.88 91 GLU A C 1
ATOM 739 O O . GLU A 1 91 ? -2.156 0.299 15.250 1.00 95.88 91 GLU A O 1
ATOM 744 N N . ILE A 1 92 ? -2.397 0.859 17.414 1.00 96.06 92 ILE A N 1
ATOM 745 C CA . ILE A 1 92 ? -1.122 1.580 17.524 1.00 96.06 92 ILE A CA 1
ATOM 746 C C . ILE A 1 92 ? 0.058 0.675 17.156 1.00 96.06 92 ILE A C 1
ATOM 748 O O . ILE A 1 92 ? 0.900 1.082 16.357 1.00 96.06 92 ILE A O 1
ATOM 752 N N . ASP A 1 93 ? 0.102 -0.547 17.686 1.00 95.44 93 ASP A N 1
ATOM 753 C CA . ASP A 1 93 ? 1.180 -1.496 17.392 1.00 95.44 93 ASP A CA 1
ATOM 754 C C . ASP A 1 93 ? 1.218 -1.854 15.894 1.00 95.44 93 ASP A C 1
ATOM 756 O O . ASP A 1 93 ? 2.291 -1.904 15.292 1.00 95.44 93 ASP A O 1
ATOM 760 N N . SER A 1 94 ? 0.050 -2.006 15.255 1.00 96.00 94 SER A N 1
ATOM 761 C CA . SER A 1 94 ? -0.054 -2.314 13.819 1.00 96.00 94 SER A CA 1
ATOM 762 C C . SER A 1 94 ? 0.430 -1.191 12.892 1.00 96.00 94 SER A C 1
ATOM 764 O O . SER A 1 94 ? 0.821 -1.457 11.754 1.00 96.00 94 SER A O 1
ATOM 766 N N . LEU A 1 95 ? 0.451 0.066 13.356 1.00 95.69 95 LEU A N 1
ATOM 767 C CA . LEU A 1 95 ? 0.923 1.195 12.544 1.00 95.69 95 LEU A CA 1
ATOM 768 C C . LEU A 1 95 ? 2.400 1.055 12.169 1.00 95.69 95 LEU A C 1
ATOM 770 O O . LEU A 1 95 ? 2.796 1.481 11.085 1.00 95.69 95 LEU A O 1
ATOM 774 N N . LEU A 1 96 ? 3.213 0.451 13.039 1.00 95.62 96 LEU A N 1
ATOM 775 C CA . LEU A 1 96 ? 4.636 0.245 12.772 1.00 95.62 96 LEU A CA 1
ATOM 776 C C . LEU A 1 96 ? 4.854 -0.687 11.578 1.00 95.62 96 LEU A C 1
ATOM 778 O O . LEU A 1 96 ? 5.700 -0.403 10.729 1.00 95.62 96 LEU A O 1
ATOM 782 N N . ASP A 1 97 ? 4.059 -1.749 11.481 1.00 96.44 97 ASP A N 1
ATOM 783 C CA . ASP A 1 97 ? 4.122 -2.695 10.366 1.00 96.44 97 ASP A CA 1
ATOM 784 C C . ASP A 1 97 ? 3.719 -2.020 9.048 1.00 96.44 97 ASP A C 1
ATOM 786 O O . ASP A 1 97 ? 4.385 -2.195 8.025 1.00 96.44 97 ASP A O 1
ATOM 790 N N . ILE A 1 98 ? 2.678 -1.179 9.080 1.00 96.50 98 ILE A N 1
ATOM 791 C CA . ILE A 1 98 ? 2.222 -0.409 7.912 1.00 96.50 98 ILE A CA 1
ATOM 792 C C . ILE A 1 98 ? 3.313 0.558 7.438 1.00 96.50 98 ILE A C 1
ATOM 794 O O . ILE A 1 98 ? 3.575 0.649 6.239 1.00 96.50 98 ILE A O 1
ATOM 798 N N . ILE A 1 99 ? 3.980 1.264 8.358 1.00 97.12 99 ILE A N 1
ATOM 799 C CA . ILE A 1 99 ? 5.079 2.180 8.016 1.00 97.12 99 ILE A CA 1
ATOM 800 C C . ILE A 1 99 ? 6.217 1.415 7.330 1.00 97.12 99 ILE A C 1
ATOM 802 O O . ILE A 1 99 ? 6.670 1.822 6.260 1.00 97.12 99 ILE A O 1
ATOM 806 N N . GLN A 1 100 ? 6.634 0.278 7.891 1.00 97.25 100 GLN A N 1
ATOM 807 C CA . GLN A 1 100 ? 7.683 -0.555 7.295 1.00 97.25 100 GLN A CA 1
ATOM 808 C C . GLN A 1 100 ? 7.289 -1.083 5.909 1.00 97.25 100 GLN A C 1
ATOM 810 O O . GLN A 1 100 ? 8.120 -1.163 4.999 1.00 97.25 100 GLN A O 1
ATOM 815 N N . GLU A 1 101 ? 6.020 -1.446 5.720 1.00 97.25 101 GLU A N 1
ATOM 816 C CA . GLU A 1 101 ? 5.506 -1.861 4.420 1.00 97.25 101 GLU A CA 1
ATOM 817 C C . GLU A 1 101 ? 5.557 -0.729 3.386 1.00 97.25 101 GLU A C 1
ATOM 819 O O . GLU A 1 101 ? 6.031 -0.962 2.269 1.00 97.25 101 GLU A O 1
ATOM 824 N N . ILE A 1 102 ? 5.140 0.483 3.759 1.00 96.69 102 ILE A N 1
ATOM 825 C CA . ILE A 1 102 ? 5.201 1.663 2.888 1.00 96.69 102 ILE A CA 1
ATOM 826 C C . ILE A 1 102 ? 6.649 1.942 2.480 1.00 96.69 102 ILE A C 1
ATOM 828 O O . ILE A 1 102 ? 6.936 2.048 1.287 1.00 96.69 102 ILE A O 1
ATOM 832 N N . GLU A 1 103 ? 7.581 1.992 3.435 1.00 97.44 103 GLU A N 1
ATOM 833 C CA . GLU A 1 103 ? 8.999 2.254 3.157 1.00 97.44 103 GLU A CA 1
ATOM 834 C C . GLU A 1 103 ? 9.598 1.224 2.189 1.00 97.44 103 GLU A C 1
ATOM 836 O O . GLU A 1 103 ? 10.326 1.567 1.249 1.00 97.44 103 GLU A O 1
ATOM 841 N N . ARG A 1 104 ? 9.254 -0.055 2.373 1.00 97.50 104 ARG A N 1
ATOM 842 C CA . ARG A 1 104 ? 9.671 -1.137 1.476 1.00 97.50 104 ARG A CA 1
ATOM 843 C C . ARG A 1 104 ? 9.108 -0.946 0.068 1.00 97.50 104 ARG A C 1
ATOM 845 O O . ARG A 1 104 ? 9.858 -1.044 -0.908 1.00 97.50 104 ARG A O 1
ATOM 852 N N . GLU A 1 105 ? 7.810 -0.678 -0.058 1.00 97.12 105 GLU A N 1
ATOM 853 C CA . GLU A 1 105 ? 7.157 -0.500 -1.356 1.00 97.12 105 GLU A CA 1
ATOM 854 C C . GLU A 1 105 ? 7.694 0.737 -2.094 1.00 97.12 105 GLU A C 1
ATOM 856 O O . GLU A 1 105 ? 7.980 0.686 -3.296 1.00 97.12 105 GLU A O 1
ATOM 861 N N . GLU A 1 106 ? 7.886 1.847 -1.383 1.00 97.00 106 GLU A N 1
ATOM 862 C CA . GLU A 1 106 ? 8.475 3.064 -1.930 1.00 97.00 106 GLU A CA 1
ATOM 863 C C . GLU A 1 106 ? 9.914 2.836 -2.388 1.00 97.00 106 GLU A C 1
ATOM 865 O O . GLU A 1 106 ? 10.265 3.218 -3.509 1.00 97.00 106 GLU A O 1
ATOM 870 N N . GLY A 1 107 ? 10.728 2.139 -1.591 1.00 96.19 107 GLY A N 1
ATOM 871 C CA . GLY A 1 107 ? 12.086 1.761 -1.971 1.00 96.19 107 GLY A CA 1
ATOM 872 C C . GLY A 1 107 ? 12.125 0.936 -3.262 1.00 96.19 107 GLY A C 1
ATOM 873 O O . GLY A 1 107 ? 12.955 1.178 -4.145 1.00 96.19 107 GLY A O 1
ATOM 874 N N . GLU A 1 108 ? 11.199 -0.009 -3.438 1.00 96.00 108 GLU A N 1
ATOM 875 C CA . GLU A 1 108 ? 11.075 -0.766 -4.686 1.00 96.00 108 GLU A CA 1
ATOM 876 C C . GLU A 1 108 ? 10.609 0.094 -5.867 1.00 96.00 108 GLU A C 1
ATOM 878 O O . GLU A 1 108 ? 11.179 0.004 -6.963 1.00 96.00 108 GLU A O 1
ATOM 883 N N . LYS A 1 109 ? 9.590 0.941 -5.670 1.00 96.69 109 LYS A N 1
ATOM 884 C CA . LYS A 1 109 ? 9.088 1.869 -6.696 1.00 96.69 109 LYS A CA 1
ATOM 885 C C . LYS A 1 109 ? 10.200 2.802 -7.173 1.00 96.69 109 LYS A C 1
ATOM 887 O O . LYS A 1 109 ? 10.391 2.954 -8.384 1.00 96.69 109 LYS A O 1
ATOM 892 N N . GLN A 1 110 ? 10.974 3.363 -6.246 1.00 96.19 110 GLN A N 1
ATOM 893 C CA . GLN A 1 110 ? 12.111 4.232 -6.540 1.00 96.19 110 GLN A CA 1
ATOM 894 C C . GLN A 1 110 ? 13.206 3.488 -7.309 1.00 96.19 110 GLN A C 1
ATOM 896 O O . GLN A 1 110 ? 13.641 3.973 -8.352 1.00 96.19 110 GLN A O 1
ATOM 901 N N . LYS A 1 111 ? 13.595 2.275 -6.887 1.00 96.44 111 LYS A N 1
ATOM 902 C CA . LYS A 1 111 ? 14.571 1.447 -7.624 1.00 96.44 111 LYS A CA 1
ATOM 903 C C . LYS A 1 111 ? 14.125 1.192 -9.064 1.00 96.44 111 LYS A C 1
ATOM 905 O O . LYS A 1 111 ? 14.886 1.434 -10.000 1.00 96.44 111 LYS A O 1
ATOM 910 N N . ARG A 1 112 ? 12.870 0.773 -9.268 1.00 95.75 112 ARG A N 1
ATOM 911 C CA . ARG A 1 112 ? 12.306 0.536 -10.611 1.00 95.75 112 ARG A CA 1
ATOM 912 C C . ARG A 1 112 ? 12.304 1.813 -11.454 1.00 95.75 112 ARG A C 1
ATOM 914 O O . ARG A 1 112 ? 12.609 1.758 -12.646 1.00 95.75 112 ARG A O 1
ATOM 921 N N . HIS A 1 113 ? 11.962 2.954 -10.856 1.00 97.00 113 HIS A N 1
ATOM 922 C CA . HIS A 1 113 ? 11.995 4.247 -11.532 1.00 97.00 113 HIS A CA 1
ATOM 923 C C . HIS A 1 113 ? 13.419 4.626 -11.954 1.00 97.00 113 HIS A C 1
ATOM 925 O O . HIS A 1 113 ? 13.642 4.933 -13.126 1.00 97.00 113 HIS A O 1
ATOM 931 N N . LEU A 1 114 ? 14.386 4.521 -11.041 1.00 97.25 114 LEU A N 1
ATOM 932 C CA . LEU A 1 114 ? 15.792 4.804 -11.313 1.00 97.25 114 LEU A CA 1
ATOM 933 C C . LEU A 1 114 ? 16.323 3.931 -12.451 1.00 97.25 114 LEU A C 1
ATOM 935 O O . LEU A 1 114 ? 16.867 4.484 -13.399 1.00 97.25 114 LEU A O 1
ATOM 939 N N . CYS A 1 115 ? 16.073 2.617 -12.439 1.00 95.88 115 CYS A N 1
ATOM 940 C CA . CYS A 1 115 ? 16.478 1.719 -13.529 1.00 95.88 115 CYS A CA 1
ATOM 941 C C . CYS A 1 115 ? 15.900 2.128 -14.896 1.00 95.88 115 CYS A C 1
ATOM 943 O O . CYS A 1 115 ? 16.573 2.021 -15.922 1.00 95.88 115 CYS A O 1
ATOM 945 N N . ARG A 1 116 ? 14.649 2.606 -14.941 1.00 96.44 116 ARG A N 1
ATOM 946 C CA . ARG A 1 116 ? 14.043 3.104 -16.189 1.00 96.44 116 ARG A CA 1
ATOM 947 C C . ARG A 1 116 ? 14.727 4.382 -16.656 1.00 96.44 116 ARG A C 1
ATOM 949 O O . ARG A 1 116 ? 15.065 4.497 -17.831 1.00 96.44 116 ARG A O 1
ATOM 956 N N . VAL A 1 117 ? 14.937 5.331 -15.747 1.00 96.69 117 VAL A N 1
ATOM 957 C CA . VAL A 1 117 ? 15.570 6.617 -16.057 1.00 96.69 117 VAL A CA 1
ATOM 958 C C . VAL A 1 117 ? 17.015 6.418 -16.509 1.00 96.69 117 VAL A C 1
ATOM 960 O O . VAL A 1 117 ? 17.414 7.007 -17.514 1.00 96.69 117 VAL A O 1
ATOM 963 N N . THR A 1 118 ? 17.793 5.578 -15.824 1.00 96.06 118 THR A N 1
ATOM 964 C CA . THR A 1 118 ? 19.173 5.262 -16.214 1.00 96.06 118 THR A CA 1
ATOM 965 C C . THR A 1 118 ? 19.210 4.567 -17.568 1.00 96.06 118 THR A C 1
ATOM 967 O O . THR A 1 118 ? 19.914 5.038 -18.454 1.00 96.06 118 THR A O 1
ATOM 970 N N . GLY A 1 119 ? 18.369 3.551 -17.791 1.00 94.62 119 GLY A N 1
ATOM 971 C CA . GLY A 1 119 ? 18.299 2.850 -19.074 1.00 94.62 119 GLY A CA 1
ATOM 972 C C . GLY A 1 119 ? 17.897 3.756 -20.244 1.00 94.62 119 GLY A C 1
ATOM 973 O O . GLY A 1 119 ? 18.392 3.587 -21.357 1.00 94.62 119 GLY A O 1
ATOM 974 N N . ILE A 1 120 ? 17.033 4.752 -20.019 1.00 91.62 120 ILE A N 1
ATOM 975 C CA . ILE A 1 120 ? 16.715 5.774 -21.028 1.00 91.62 120 ILE A CA 1
ATOM 976 C C . ILE A 1 120 ? 17.928 6.678 -21.272 1.00 91.62 120 ILE A C 1
ATOM 978 O O . ILE A 1 120 ? 18.307 6.881 -22.423 1.00 91.62 120 ILE A O 1
ATOM 982 N N . LYS A 1 121 ? 18.564 7.190 -20.211 1.00 93.25 121 LYS A N 1
ATOM 983 C CA . LYS A 1 121 ? 19.743 8.066 -20.319 1.00 93.25 121 LYS A CA 1
ATOM 984 C C . LYS A 1 121 ? 20.907 7.383 -21.037 1.00 93.25 121 LYS A C 1
ATOM 986 O O . LYS A 1 121 ? 21.548 8.006 -21.873 1.00 93.25 121 LYS A O 1
ATOM 991 N N . GLU A 1 122 ? 21.173 6.116 -20.741 1.00 92.94 122 GLU A N 1
ATOM 992 C CA . GLU A 1 122 ? 22.215 5.326 -21.403 1.00 92.94 122 GLU A CA 1
ATOM 993 C C . GLU A 1 122 ? 21.913 5.118 -22.887 1.00 92.94 122 GLU A C 1
ATOM 995 O O . GLU A 1 122 ? 22.784 5.343 -23.724 1.00 92.94 122 GLU A O 1
ATOM 1000 N N . LYS A 1 123 ? 20.664 4.779 -23.230 1.00 88.88 123 LYS A N 1
ATOM 1001 C CA . LYS A 1 123 ? 20.233 4.647 -24.630 1.00 88.88 123 LYS A CA 1
ATOM 1002 C C . LYS A 1 123 ? 20.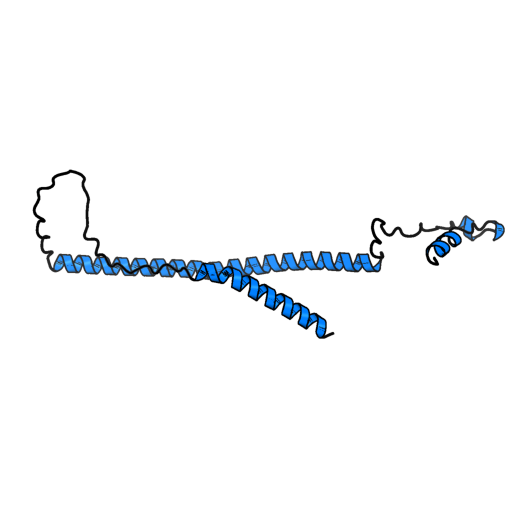367 5.951 -25.406 1.00 88.88 123 LYS A C 1
ATOM 1004 O O . LYS A 1 123 ? 20.764 5.908 -26.561 1.00 88.88 123 LYS A O 1
ATOM 1009 N N . LEU A 1 124 ? 20.063 7.089 -24.783 1.00 87.56 124 LEU A N 1
ATOM 1010 C CA . LEU A 1 124 ? 20.197 8.405 -25.413 1.00 87.56 124 LEU A CA 1
ATOM 1011 C C . LEU A 1 124 ? 21.659 8.808 -25.660 1.00 87.56 124 LEU A C 1
ATOM 1013 O O . LEU A 1 124 ? 21.909 9.615 -26.550 1.00 87.56 124 LEU A O 1
ATOM 1017 N N . LYS A 1 125 ? 22.625 8.259 -24.904 1.00 87.94 125 LYS A N 1
ATOM 1018 C CA . LYS A 1 125 ? 24.061 8.488 -25.152 1.00 87.94 125 LYS A CA 1
ATOM 1019 C C . LYS A 1 125 ? 24.557 7.759 -26.401 1.00 87.94 125 LYS A C 1
ATOM 1021 O O . LYS A 1 125 ? 25.398 8.296 -27.111 1.00 87.94 125 LYS A O 1
ATOM 1026 N N . SER A 1 126 ? 24.088 6.534 -26.640 1.00 84.00 126 SER A N 1
ATOM 1027 C CA . SER A 1 126 ? 24.561 5.694 -27.750 1.00 84.00 126 SER A CA 1
ATOM 1028 C C . SER A 1 126 ? 23.742 5.859 -29.027 1.00 84.00 126 SER A C 1
ATOM 1030 O O . SER A 1 126 ? 24.298 5.826 -30.123 1.00 84.00 126 SER A O 1
ATOM 1032 N N . CYS A 1 127 ? 22.429 6.040 -28.896 1.00 82.62 127 CYS A N 1
ATOM 1033 C CA . CYS A 1 127 ? 21.498 6.096 -30.011 1.00 82.62 127 CYS A CA 1
ATOM 1034 C C . CYS A 1 127 ? 20.705 7.407 -29.966 1.00 82.62 127 CYS A C 1
ATOM 1036 O O . CYS A 1 127 ? 20.080 7.710 -28.943 1.00 82.62 127 CYS A O 1
ATOM 1038 N N . PRO A 1 128 ? 20.640 8.163 -31.075 1.00 86.06 128 PRO A N 1
ATOM 1039 C CA . PRO A 1 128 ? 19.766 9.317 -31.149 1.00 86.06 128 PRO A CA 1
ATOM 1040 C C . PRO A 1 128 ? 18.290 8.907 -30.974 1.00 86.06 128 PRO A C 1
ATOM 1042 O O . PRO A 1 128 ? 17.910 7.760 -31.256 1.00 86.06 128 PRO A O 1
ATOM 1045 N N . PRO A 1 129 ? 17.433 9.843 -30.531 1.00 86.00 129 PRO A N 1
ATOM 1046 C CA . PRO A 1 129 ? 15.995 9.629 -30.449 1.00 86.00 129 PRO A CA 1
ATOM 1047 C C . PRO A 1 129 ? 15.398 9.196 -31.791 1.00 86.00 129 PRO A C 1
ATOM 1049 O O . PRO A 1 129 ? 15.889 9.545 -32.865 1.00 86.00 129 PRO A O 1
ATOM 1052 N N . ARG A 1 130 ? 14.294 8.447 -31.734 1.00 86.31 130 ARG A N 1
ATOM 1053 C CA . ARG A 1 130 ? 13.578 8.021 -32.943 1.00 86.31 130 ARG A CA 1
ATOM 1054 C C . ARG A 1 130 ? 12.985 9.239 -33.646 1.00 86.31 130 ARG A C 1
ATOM 1056 O O . ARG A 1 130 ? 12.227 9.987 -33.034 1.00 86.31 130 ARG A O 1
ATOM 1063 N N . LEU A 1 131 ? 13.271 9.381 -34.938 1.00 84.94 131 LEU A N 1
ATOM 1064 C CA . LEU A 1 131 ? 12.616 10.368 -35.789 1.00 84.94 131 LEU A CA 1
ATOM 1065 C C . LEU A 1 131 ? 11.379 9.724 -36.436 1.00 84.94 131 LEU A C 1
ATOM 1067 O O . LEU A 1 131 ? 11.476 8.945 -37.388 1.00 84.94 131 LEU A O 1
ATOM 1071 N N . GLY A 1 132 ? 10.203 9.997 -35.867 1.00 88.12 132 GLY A N 1
ATOM 1072 C CA . GLY A 1 132 ? 8.930 9.448 -36.338 1.00 88.12 132 GLY A CA 1
ATOM 1073 C C . GLY A 1 132 ? 8.877 7.915 -36.275 1.00 88.12 132 GLY A C 1
ATOM 1074 O O . GLY A 1 132 ? 9.051 7.308 -35.218 1.00 88.12 132 GLY A O 1
ATOM 1075 N N . LYS A 1 133 ? 8.605 7.267 -37.415 1.00 91.44 133 LYS A N 1
ATOM 1076 C CA . LYS A 1 133 ? 8.444 5.803 -37.498 1.00 91.44 133 LYS A CA 1
ATOM 1077 C C . LYS A 1 133 ? 9.785 5.051 -37.466 1.00 91.44 133 LYS A C 1
ATOM 1079 O O . LYS A 1 133 ? 9.838 3.905 -37.002 1.00 91.44 133 LYS A O 1
ATOM 1084 N N . HIS A 1 134 ? 10.873 5.681 -37.910 1.00 85.81 134 HIS A N 1
ATOM 1085 C CA . HIS A 1 134 ? 12.158 5.015 -38.117 1.00 85.81 134 HIS A CA 1
ATOM 1086 C C . HIS A 1 134 ? 12.975 4.894 -36.822 1.00 85.81 134 HIS A C 1
ATOM 1088 O O . HIS A 1 134 ? 12.928 5.742 -35.930 1.00 85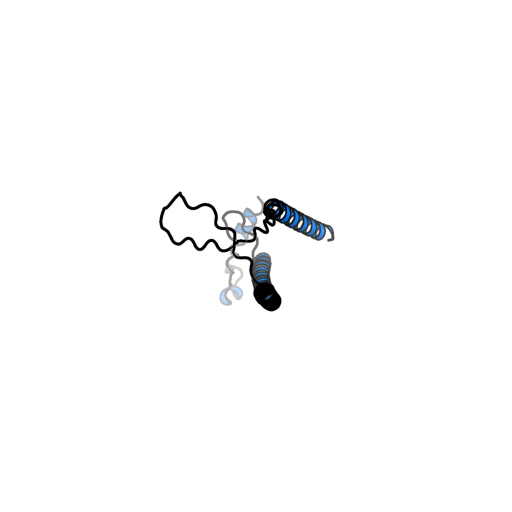.81 134 HIS A O 1
ATOM 1094 N N . LYS A 1 135 ? 13.693 3.775 -36.683 1.00 85.81 135 LYS A N 1
ATOM 1095 C CA . LYS A 1 135 ? 14.665 3.552 -35.603 1.00 85.81 135 LYS A CA 1
ATOM 1096 C C . LYS A 1 135 ? 16.048 3.937 -36.111 1.00 85.81 135 LYS A C 1
ATOM 1098 O O . LYS A 1 135 ? 16.327 3.750 -37.292 1.00 85.81 135 LYS A O 1
ATOM 1103 N N . PHE A 1 136 ? 16.900 4.431 -35.217 1.00 86.56 136 PHE A N 1
ATOM 1104 C CA . PHE A 1 136 ? 18.314 4.581 -35.529 1.00 86.56 136 PHE A CA 1
ATOM 1105 C C . PHE A 1 136 ? 18.909 3.209 -35.857 1.00 86.56 136 PHE A C 1
ATOM 1107 O O . PHE A 1 136 ? 18.741 2.258 -35.090 1.00 86.56 136 PHE A O 1
ATOM 1114 N N . VAL A 1 137 ? 19.574 3.121 -37.004 1.00 85.31 137 VAL A N 1
ATOM 1115 C CA . VAL A 1 137 ? 20.351 1.959 -37.423 1.00 85.31 137 VAL A CA 1
ATOM 1116 C C . VAL A 1 137 ? 21.777 2.467 -37.603 1.00 85.31 137 VAL A C 1
ATOM 1118 O O . VAL A 1 137 ? 21.977 3.363 -38.428 1.00 85.31 137 VAL A O 1
ATOM 1121 N N . PRO A 1 138 ? 22.752 1.977 -36.815 1.00 84.75 138 PRO A N 1
ATOM 1122 C CA . PRO A 1 138 ? 24.134 2.382 -37.006 1.00 84.75 138 PRO A CA 1
ATOM 1123 C C . PRO A 1 138 ? 24.603 1.937 -38.391 1.00 84.75 138 PRO A C 1
ATOM 1125 O O . PRO A 1 138 ? 24.141 0.920 -38.918 1.00 84.75 138 PRO A O 1
ATOM 1128 N N . ALA A 1 139 ? 25.521 2.701 -38.980 1.00 83.12 139 ALA A N 1
ATOM 1129 C CA . ALA A 1 139 ? 26.123 2.311 -40.245 1.00 83.12 139 ALA A CA 1
ATOM 1130 C C . ALA A 1 139 ? 26.759 0.913 -40.101 1.00 83.12 139 ALA A C 1
ATOM 1132 O O . ALA A 1 139 ? 27.389 0.644 -39.071 1.00 83.12 139 ALA A O 1
ATOM 1133 N N . PRO A 1 140 ? 26.586 0.016 -41.091 1.00 83.50 140 PRO A N 1
ATOM 1134 C CA . PRO A 1 140 ? 27.201 -1.301 -41.040 1.00 83.50 140 PRO A CA 1
ATOM 1135 C C . PRO A 1 140 ? 28.715 -1.132 -40.898 1.00 83.50 140 PRO A C 1
ATOM 1137 O O . PRO A 1 140 ? 29.331 -0.382 -41.656 1.00 83.50 140 PRO A O 1
ATOM 1140 N N . ALA A 1 141 ? 29.298 -1.797 -39.899 1.00 77.06 141 ALA A N 1
ATOM 1141 C CA . ALA A 1 141 ? 30.727 -1.717 -39.641 1.00 77.06 141 ALA A CA 1
ATOM 1142 C C . ALA A 1 141 ? 31.479 -2.268 -40.856 1.00 77.06 141 ALA A C 1
ATOM 1144 O O . ALA A 1 141 ? 31.426 -3.465 -41.140 1.00 77.06 141 ALA A O 1
ATOM 1145 N N . GLN A 1 142 ? 32.156 -1.388 -41.592 1.00 73.62 142 GLN A N 1
ATOM 1146 C CA . GLN A 1 142 ? 33.030 -1.810 -42.673 1.00 73.62 142 GLN A CA 1
ATOM 1147 C C . GLN A 1 142 ? 34.302 -2.381 -42.050 1.00 73.62 142 GLN A C 1
ATOM 1149 O O . GLN A 1 142 ? 35.201 -1.645 -41.649 1.00 73.62 142 GLN A O 1
ATOM 1154 N N . VAL A 1 143 ? 34.355 -3.704 -41.947 1.00 79.94 143 VAL A N 1
ATOM 1155 C CA . VAL A 1 143 ? 35.559 -4.415 -41.530 1.00 79.94 143 VAL A CA 1
ATOM 1156 C C . VAL A 1 143 ? 36.387 -4.663 -42.781 1.00 79.94 143 VAL A C 1
ATOM 1158 O O . VAL A 1 143 ? 36.040 -5.520 -43.589 1.00 79.94 143 VAL A O 1
ATOM 1161 N N . LEU A 1 144 ? 37.455 -3.884 -42.958 1.00 75.38 144 LEU A N 1
ATOM 1162 C CA . LEU A 1 144 ? 38.472 -4.204 -43.953 1.00 75.38 144 LEU A CA 1
ATOM 1163 C C . LEU A 1 144 ? 39.298 -5.372 -43.417 1.00 75.38 144 LEU A C 1
ATOM 1165 O O . LEU A 1 144 ? 39.853 -5.294 -42.317 1.00 75.38 144 LEU A O 1
ATOM 1169 N N . LEU A 1 145 ? 39.354 -6.462 -44.175 1.00 81.19 145 LEU A N 1
ATOM 1170 C CA . LEU A 1 145 ? 40.195 -7.602 -43.822 1.00 81.19 145 LEU A CA 1
ATOM 1171 C C . LEU A 1 145 ? 41.666 -7.241 -44.056 1.00 81.19 145 LEU A C 1
ATOM 1173 O O . LEU A 1 145 ? 41.989 -6.401 -44.895 1.00 81.19 145 LEU A O 1
ATOM 1177 N N . SER A 1 146 ? 42.580 -7.885 -43.331 1.00 77.81 146 SER A N 1
ATOM 1178 C CA . SER A 1 146 ? 44.024 -7.608 -43.421 1.00 77.81 146 SER A CA 1
ATOM 1179 C C . SER A 1 146 ? 44.551 -7.701 -44.860 1.00 77.81 146 SER A C 1
ATOM 1181 O O . SER A 1 146 ? 45.397 -6.913 -45.272 1.00 77.81 146 SER A O 1
ATOM 1183 N N . GLU A 1 147 ? 43.977 -8.609 -45.651 1.00 72.31 147 GLU A N 1
ATOM 1184 C CA . GLU A 1 147 ? 44.278 -8.813 -47.071 1.00 72.31 147 GLU A CA 1
ATOM 1185 C C . GLU A 1 147 ? 43.915 -7.602 -47.952 1.00 72.31 147 GLU A C 1
ATOM 1187 O O . GLU A 1 147 ? 44.586 -7.326 -48.948 1.00 72.31 147 GLU A O 1
ATOM 1192 N N . GLU A 1 148 ? 42.883 -6.845 -47.576 1.00 70.25 148 GLU A N 1
ATOM 1193 C CA . GLU A 1 148 ? 42.415 -5.657 -48.297 1.00 70.25 148 GLU A CA 1
ATOM 1194 C C . GLU A 1 148 ? 43.221 -4.403 -47.926 1.00 70.25 148 GLU A C 1
ATOM 1196 O O . GLU A 1 148 ? 43.398 -3.514 -48.759 1.00 70.25 148 GLU A O 1
ATOM 1201 N N . ILE A 1 149 ? 43.747 -4.346 -46.696 1.00 68.12 149 ILE A N 1
ATOM 1202 C CA . ILE A 1 149 ? 44.535 -3.216 -46.174 1.00 68.12 149 ILE A CA 1
ATOM 1203 C C . ILE A 1 149 ? 45.978 -3.247 -46.707 1.00 68.12 149 ILE A C 1
ATOM 1205 O O . ILE A 1 149 ? 46.548 -2.199 -46.997 1.00 68.12 149 ILE A O 1
ATOM 1209 N N . THR A 1 150 ? 46.575 -4.434 -46.869 1.00 68.88 150 THR A N 1
ATOM 1210 C CA . THR A 1 150 ? 47.967 -4.602 -47.343 1.00 68.88 150 THR A CA 1
ATOM 1211 C C . THR A 1 150 ? 48.106 -4.534 -48.877 1.00 68.88 150 THR A C 1
ATOM 1213 O O . THR A 1 150 ? 49.216 -4.518 -49.409 1.00 68.88 150 THR A O 1
ATOM 1216 N N . GLY A 1 151 ? 46.995 -4.489 -49.618 1.00 68.50 151 GLY A N 1
ATOM 1217 C CA . GLY A 1 151 ? 46.983 -4.452 -51.083 1.00 68.50 151 GLY A CA 1
ATOM 1218 C C . GLY A 1 151 ? 47.342 -3.096 -51.721 1.00 68.50 151 GLY A C 1
ATOM 1219 O O . GLY A 1 151 ? 47.570 -2.085 -51.068 1.00 68.50 151 GLY A O 1
ATOM 1220 N N . SER A 1 152 ? 47.366 -3.057 -53.061 1.00 74.38 152 SER A N 1
ATOM 1221 C CA . SER A 1 152 ? 47.526 -1.816 -53.844 1.00 74.38 152 SER A CA 1
ATOM 1222 C C . SER A 1 152 ? 46.304 -0.896 -53.704 1.00 74.38 152 SER A C 1
ATOM 1224 O O . SER A 1 152 ? 45.176 -1.377 -53.785 1.00 74.38 152 SER A O 1
ATOM 1226 N N . LEU A 1 153 ? 46.514 0.429 -53.644 1.00 71.00 153 LEU A N 1
ATOM 1227 C CA . LEU A 1 153 ? 45.455 1.460 -53.599 1.00 71.00 153 LEU A CA 1
ATOM 1228 C C . LEU A 1 153 ? 44.375 1.301 -54.687 1.00 71.00 153 LEU A C 1
ATOM 1230 O O . LEU A 1 153 ? 43.229 1.686 -54.478 1.00 71.00 153 LEU A O 1
ATOM 1234 N N . ARG A 1 154 ? 44.710 0.695 -55.837 1.00 71.75 154 ARG A N 1
ATOM 1235 C CA . ARG A 1 154 ? 43.755 0.425 -56.930 1.00 71.75 154 ARG A CA 1
ATOM 1236 C C . ARG A 1 154 ? 42.699 -0.633 -56.583 1.00 71.75 154 ARG A C 1
ATOM 1238 O O . ARG A 1 154 ? 41.688 -0.715 -57.270 1.00 71.75 154 ARG A O 1
ATOM 1245 N N . LYS A 1 155 ? 42.943 -1.455 -55.558 1.00 68.94 155 LYS A N 1
ATOM 1246 C CA . LYS A 1 155 ? 42.037 -2.511 -55.075 1.00 68.94 155 LYS A CA 1
ATOM 1247 C C . LYS A 1 155 ? 41.160 -2.046 -53.906 1.00 68.94 155 LYS A C 1
ATOM 1249 O O . LYS A 1 155 ? 40.264 -2.781 -53.504 1.00 68.94 155 LYS A O 1
ATOM 1254 N N . LEU A 1 156 ? 41.395 -0.842 -53.374 1.00 69.06 156 LEU A N 1
ATOM 1255 C CA . LEU A 1 156 ? 40.635 -0.293 -52.256 1.00 69.06 156 LEU A CA 1
ATOM 1256 C C . LEU A 1 156 ? 39.197 0.008 -52.704 1.00 69.06 156 LEU A C 1
ATOM 1258 O O . LEU A 1 156 ? 38.961 0.857 -53.568 1.00 69.06 156 LEU A O 1
ATOM 1262 N N . LYS A 1 157 ? 38.211 -0.676 -52.117 1.00 67.56 157 LYS A N 1
ATOM 1263 C CA . LYS A 1 157 ? 36.801 -0.359 -52.354 1.00 67.56 157 LYS A CA 1
ATOM 1264 C C . LYS A 1 157 ? 36.479 0.948 -51.625 1.00 67.56 157 LYS A C 1
ATOM 1266 O O . LYS A 1 157 ? 36.407 0.971 -50.399 1.00 67.56 157 LYS A O 1
ATOM 1271 N N . VAL A 1 158 ? 36.273 2.035 -52.372 1.00 63.75 158 VAL A N 1
ATOM 1272 C CA . VAL A 1 158 ? 35.740 3.297 -51.830 1.00 63.75 158 VAL A CA 1
ATOM 1273 C C . VAL A 1 158 ? 34.292 3.038 -51.422 1.00 63.75 158 VAL A C 1
ATOM 1275 O O . VAL A 1 158 ? 33.378 3.131 -52.239 1.00 63.75 158 VAL A O 1
ATOM 1278 N N . ALA A 1 159 ? 34.083 2.579 -50.195 1.00 60.59 159 ALA A N 1
ATOM 1279 C CA . ALA A 1 159 ? 32.777 2.109 -49.773 1.00 60.59 159 ALA A CA 1
ATOM 1280 C C . ALA A 1 159 ? 32.015 3.203 -48.999 1.00 60.59 1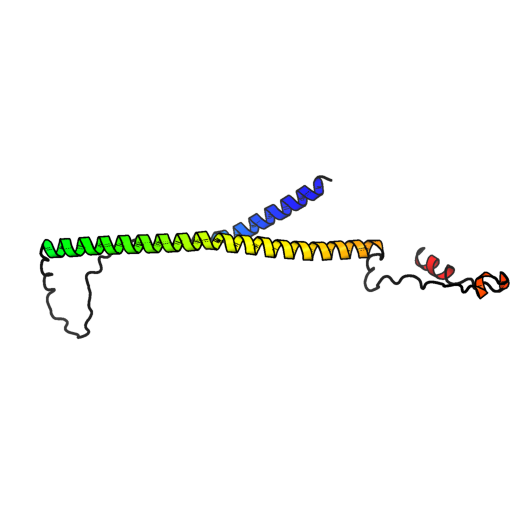59 ALA A C 1
ATOM 1282 O O . ALA A 1 159 ? 32.513 3.825 -48.067 1.00 60.59 159 ALA A O 1
ATOM 1283 N N . PHE A 1 160 ? 30.777 3.414 -49.446 1.00 56.22 160 PHE A N 1
ATOM 1284 C CA . PHE A 1 160 ? 29.606 3.947 -48.737 1.00 56.22 160 PHE A CA 1
ATOM 1285 C C . PHE A 1 160 ? 29.549 5.389 -48.210 1.00 56.22 160 PHE A C 1
ATOM 1287 O O . PHE A 1 160 ? 28.436 5.845 -47.946 1.00 56.22 160 PHE A O 1
ATOM 1294 N N . LEU A 1 161 ? 30.633 6.168 -48.136 1.00 52.91 161 LEU A N 1
ATOM 1295 C CA . LEU A 1 161 ? 30.517 7.513 -47.540 1.00 52.91 161 LEU A CA 1
ATOM 1296 C C . LEU A 1 161 ? 29.783 8.560 -48.409 1.00 52.91 161 LEU A C 1
ATOM 1298 O O . LEU A 1 161 ? 29.187 9.487 -47.870 1.00 52.91 161 LEU A O 1
ATOM 1302 N N . ILE A 1 162 ? 29.777 8.430 -49.740 1.00 55.47 162 ILE A N 1
ATOM 1303 C CA . ILE A 1 162 ? 29.274 9.498 -50.634 1.00 55.47 162 ILE A CA 1
ATOM 1304 C C . ILE A 1 162 ? 27.735 9.605 -50.625 1.00 55.47 162 ILE A C 1
ATOM 1306 O O . ILE A 1 162 ? 27.190 10.687 -50.839 1.00 55.47 162 ILE A O 1
ATOM 1310 N N . LEU A 1 163 ? 27.012 8.515 -50.342 1.00 53.34 163 LEU A N 1
ATOM 1311 C CA . LEU A 1 163 ? 25.543 8.521 -50.382 1.00 53.34 163 LEU A CA 1
ATOM 1312 C C . LEU A 1 163 ? 24.915 9.126 -49.112 1.00 53.34 163 LEU A C 1
ATOM 1314 O O . LEU A 1 163 ? 23.846 9.725 -49.184 1.00 53.34 163 LEU A O 1
ATOM 1318 N N . ILE A 1 164 ? 25.582 9.012 -47.958 1.00 56.56 164 ILE A N 1
ATOM 1319 C CA . ILE A 1 164 ? 25.024 9.408 -46.652 1.00 56.56 164 ILE A CA 1
ATOM 1320 C C . ILE A 1 164 ? 25.030 10.936 -46.472 1.00 56.56 164 ILE A C 1
ATOM 1322 O O . ILE A 1 164 ? 24.052 11.498 -45.984 1.00 56.56 164 ILE A O 1
ATOM 1326 N N . PHE A 1 165 ? 26.073 11.635 -46.936 1.00 47.78 165 PHE A N 1
ATOM 1327 C CA . PHE A 1 165 ? 26.158 13.101 -46.832 1.00 47.78 165 PHE A CA 1
ATOM 1328 C C . PHE A 1 165 ? 25.101 13.839 -47.667 1.00 47.78 165 PHE A C 1
ATOM 1330 O O . PHE A 1 165 ? 24.692 14.938 -47.309 1.00 47.78 165 PHE A O 1
ATOM 1337 N N . LYS A 1 166 ? 24.620 13.235 -48.761 1.00 45.84 166 LYS A N 1
ATOM 1338 C CA . LYS A 1 166 ? 23.676 13.878 -49.689 1.00 45.84 166 LYS A CA 1
ATOM 1339 C C . LYS A 1 166 ? 22.241 13.956 -49.150 1.00 45.84 166 LYS A C 1
ATOM 1341 O O . LYS A 1 166 ? 21.466 14.771 -49.629 1.00 45.84 166 LYS A O 1
ATOM 1346 N N . VAL A 1 167 ? 21.906 13.137 -48.149 1.00 51.03 167 VAL A N 1
ATOM 1347 C CA . VAL A 1 167 ? 20.587 13.110 -47.487 1.00 51.03 167 VAL A CA 1
ATOM 1348 C C . VAL A 1 167 ? 20.504 14.103 -46.318 1.00 51.03 167 VAL A C 1
ATOM 1350 O O . VAL A 1 167 ? 19.410 14.467 -45.915 1.00 51.03 167 VAL A O 1
ATOM 1353 N N . PHE A 1 168 ? 21.637 14.564 -45.780 1.00 46.59 168 PHE A N 1
ATOM 1354 C CA . PHE A 1 168 ? 21.678 15.466 -44.617 1.00 46.59 168 PHE A CA 1
ATOM 1355 C C . PHE A 1 168 ? 21.872 16.951 -44.982 1.00 46.59 168 PHE A C 1
ATOM 1357 O O . PHE A 1 168 ? 21.881 17.795 -44.091 1.00 46.59 168 PHE A O 1
ATOM 1364 N N . LEU A 1 169 ? 22.063 17.268 -46.270 1.00 46.00 169 LEU A N 1
ATOM 1365 C CA . LEU A 1 169 ? 22.373 18.616 -46.775 1.00 46.00 169 LEU A CA 1
ATOM 1366 C C . LEU A 1 169 ? 21.235 19.241 -47.612 1.00 46.00 169 LEU A C 1
ATOM 1368 O O . LEU A 1 169 ? 21.471 20.207 -48.337 1.00 46.00 169 LEU A O 1
ATOM 1372 N N . LEU A 1 170 ? 20.029 18.674 -47.528 1.00 42.44 170 LEU A N 1
ATOM 1373 C CA . LEU A 1 170 ? 18.794 19.110 -48.191 1.00 42.44 170 LEU A CA 1
ATOM 1374 C C . LEU A 1 170 ? 17.688 19.228 -47.140 1.00 42.44 170 LEU A C 1
ATOM 1376 O O . LEU A 1 170 ? 16.934 20.220 -47.206 1.00 42.44 170 LEU A O 1
#

Sequence (170 aa):
MADVDASWAMLSYTRYEYALKIHFPQMYFLEADSGSDRENENLVEDGKTDLDKRPQKPKMLTQVEKNRRARRKEQLKAEAEATKAAQLSKEIDSLLDIIQEIEREEGEKQKRHLCRVTGIKEKLKSCPPRLGKHKFVPAPAQVLLSEEITGSLRKLKVAFLILIFKVFLL

pLDDT: mean 74.42, std 19.62, range [36.28, 97.5]